Protein AF-A0ABD0QPH4-F1 (afdb_monomer_lite)

Sequence (51 aa):
ISQDRVNVKGYFAWSLLDNFEWSDGYSVRFGLFHVDFCTPELKRTIYRSGR

Structure (mmCIF, N/CA/C/O backbone):
data_AF-A0ABD0QPH4-F1
#
_entry.id   AF-A0ABD0QPH4-F1
#
loop_
_atom_site.group_PDB
_atom_site.id
_atom_site.type_symbol
_atom_site.label_atom_id
_atom_site.label_alt_id
_atom_site.label_comp_id
_atom_site.label_asym_id
_atom_site.label_entity_id
_atom_site.label_seq_id
_atom_site.pdbx_PDB_ins_code
_atom_site.Cartn_x
_atom_site.Cartn_y
_atom_site.Cartn_z
_atom_site.occupancy
_atom_site.B_iso_or_equiv
_atom_site.auth_seq_id
_atom_site.auth_comp_id
_atom_site.auth_asym_id
_atom_site.auth_atom_id
_atom_site.pdbx_PDB_model_num
ATOM 1 N N . ILE A 1 1 ? -17.723 6.976 15.592 1.00 61.19 1 ILE A N 1
ATOM 2 C CA . ILE A 1 1 ? -16.964 6.562 16.804 1.00 61.19 1 ILE A CA 1
ATOM 3 C C . ILE A 1 1 ? -17.791 6.711 18.092 1.00 61.19 1 ILE A C 1
ATOM 5 O O . ILE A 1 1 ? -17.536 5.983 19.038 1.00 61.19 1 ILE A O 1
ATOM 9 N N . SER A 1 2 ? -18.797 7.593 18.162 1.00 66.12 2 SER A N 1
ATOM 10 C CA . SER A 1 2 ? -19.471 7.915 19.433 1.00 66.12 2 SER A CA 1
ATOM 11 C C . SER A 1 2 ? -20.759 7.143 19.764 1.00 66.12 2 SER A C 1
ATOM 13 O O . SER A 1 2 ? -21.150 7.171 20.926 1.00 66.12 2 SER A O 1
ATOM 15 N N . GLN A 1 3 ? -21.415 6.455 18.818 1.00 83.81 3 GLN A N 1
ATOM 16 C CA . GLN A 1 3 ? -22.698 5.777 19.098 1.00 83.81 3 GLN A CA 1
ATOM 17 C C . GLN A 1 3 ? -22.550 4.575 20.043 1.00 83.81 3 GLN A C 1
ATOM 19 O O . GLN A 1 3 ? -23.293 4.475 21.016 1.00 83.81 3 GLN A O 1
ATOM 24 N N . ASP A 1 4 ? -21.532 3.738 19.837 1.00 87.69 4 ASP A N 1
ATOM 25 C CA . ASP A 1 4 ? -21.403 2.465 20.565 1.00 87.69 4 ASP A CA 1
ATOM 26 C C . ASP A 1 4 ? -20.416 2.525 21.744 1.00 87.69 4 ASP A C 1
ATOM 28 O O . ASP A 1 4 ? -20.115 1.511 22.367 1.00 87.69 4 ASP A O 1
ATOM 32 N N . ARG A 1 5 ? -19.878 3.719 22.049 1.00 86.12 5 ARG A N 1
ATOM 33 C CA . ARG A 1 5 ? -18.867 3.964 23.104 1.00 86.12 5 ARG A CA 1
ATOM 34 C C . ARG A 1 5 ? -17.671 2.999 23.074 1.00 86.12 5 ARG A C 1
ATOM 36 O O . ARG A 1 5 ? -17.047 2.729 24.101 1.00 86.12 5 ARG A O 1
ATOM 43 N N . VAL A 1 6 ? -17.319 2.506 21.890 1.00 89.31 6 VAL A N 1
ATOM 44 C CA . VAL A 1 6 ? -16.155 1.639 21.706 1.00 89.31 6 VAL A CA 1
ATOM 45 C C . VAL A 1 6 ? -14.881 2.454 21.904 1.00 89.31 6 VAL A C 1
ATOM 47 O O . VAL A 1 6 ? -14.703 3.525 21.324 1.00 89.31 6 VAL A O 1
ATOM 50 N N . ASN A 1 7 ? -13.966 1.918 22.706 1.00 90.88 7 ASN A N 1
ATOM 51 C CA . ASN A 1 7 ? -12.679 2.535 23.008 1.00 90.88 7 ASN A CA 1
ATOM 52 C C . ASN A 1 7 ? -11.664 2.308 21.872 1.00 90.88 7 ASN A C 1
ATOM 54 O O . ASN A 1 7 ? -10.674 1.595 22.041 1.00 90.88 7 ASN A O 1
ATOM 58 N N . VAL A 1 8 ? -11.934 2.878 20.695 1.00 90.88 8 VAL A N 1
ATOM 59 C CA . VAL A 1 8 ?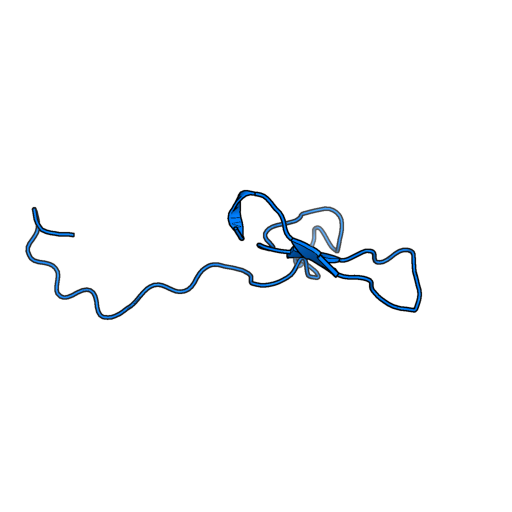 -11.056 2.768 19.522 1.00 90.88 8 VAL A CA 1
ATOM 60 C C . VAL A 1 8 ? -9.748 3.512 19.790 1.00 90.88 8 VAL A C 1
ATOM 62 O O . VAL A 1 8 ? -9.754 4.700 20.102 1.00 90.88 8 VAL A O 1
ATOM 65 N N . LYS A 1 9 ? -8.620 2.805 19.672 1.00 93.44 9 LYS A N 1
ATOM 66 C CA . LYS A 1 9 ? -7.285 3.352 19.969 1.00 93.44 9 LYS A CA 1
ATOM 67 C C . LYS A 1 9 ? -6.545 3.896 18.756 1.00 93.44 9 LYS A C 1
ATOM 69 O O . LYS A 1 9 ? -5.628 4.692 18.918 1.00 93.44 9 LYS A O 1
ATOM 74 N N . GLY A 1 10 ? -6.938 3.486 17.558 1.00 91.62 10 GLY A N 1
ATOM 75 C CA . GLY A 1 10 ? -6.299 3.916 16.326 1.00 91.62 10 GLY A CA 1
ATOM 76 C C . GLY A 1 10 ? -6.909 3.241 15.110 1.00 91.62 10 GLY A C 1
ATOM 77 O O . GLY A 1 10 ? -7.744 2.344 15.231 1.00 91.62 10 GLY A O 1
ATOM 78 N N . TYR A 1 11 ? -6.472 3.698 13.944 1.00 93.50 11 TYR A N 1
ATOM 79 C CA . TYR A 1 11 ? -6.856 3.182 12.641 1.00 93.50 11 TYR A CA 1
ATOM 80 C C . TYR A 1 11 ? -5.614 3.153 11.755 1.00 93.50 11 TYR A C 1
ATOM 82 O O . TYR A 1 11 ? -4.881 4.138 11.689 1.00 93.50 11 TYR A O 1
ATOM 90 N N . PHE A 1 12 ? -5.395 2.034 11.072 1.00 94.25 12 PHE A N 1
ATOM 91 C CA . PHE A 1 12 ? -4.273 1.851 10.161 1.00 94.25 12 PHE A CA 1
ATOM 92 C C . PHE A 1 12 ? -4.827 1.417 8.811 1.00 94.25 12 PHE A C 1
ATOM 94 O O . PHE A 1 12 ? -5.437 0.356 8.699 1.00 94.25 12 PHE A O 1
ATOM 101 N N . ALA A 1 13 ? -4.650 2.267 7.802 1.00 94.06 13 ALA A N 1
ATOM 102 C CA . ALA A 1 13 ? -5.077 1.963 6.446 1.00 94.06 13 ALA A CA 1
ATOM 103 C C . ALA A 1 13 ? -4.136 0.932 5.810 1.00 94.06 13 ALA A C 1
ATOM 105 O O . ALA A 1 13 ? -2.913 1.086 5.863 1.00 94.06 13 ALA A O 1
ATOM 106 N N . TRP A 1 14 ? -4.717 -0.083 5.172 1.00 94.25 14 TRP A N 1
ATOM 107 C CA . TRP A 1 14 ? -3.998 -0.962 4.256 1.00 94.25 14 TRP A CA 1
ATOM 108 C C . TRP A 1 14 ? -4.138 -0.415 2.831 1.00 94.25 14 TRP A C 1
ATOM 110 O O . TRP A 1 14 ? -5.256 -0.319 2.336 1.00 94.25 14 TRP A O 1
ATOM 120 N N . SER A 1 15 ? -3.075 -0.011 2.152 1.00 92.69 15 SER A N 1
ATOM 121 C CA . SER A 1 15 ? -1.694 0.179 2.619 1.00 92.69 15 SER A CA 1
ATOM 122 C C . SER A 1 15 ? -1.231 1.590 2.279 1.00 92.69 15 SER A C 1
ATOM 124 O O . SER A 1 15 ? -1.897 2.335 1.564 1.00 92.69 15 SER A O 1
ATOM 126 N N . LEU A 1 16 ? -0.068 1.999 2.785 1.00 93.62 16 LEU A N 1
ATOM 127 C CA . LEU A 1 16 ? 0.477 3.301 2.406 1.00 93.62 16 LEU A CA 1
ATOM 128 C C . LEU A 1 16 ? 0.783 3.352 0.899 1.00 93.62 16 LEU A C 1
ATOM 130 O O . LEU A 1 16 ? 0.428 4.315 0.233 1.00 93.62 16 LEU A O 1
ATOM 134 N N . LEU A 1 17 ? 1.402 2.307 0.351 1.00 95.62 17 LEU A N 1
ATOM 135 C CA . LEU A 1 17 ? 1.819 2.225 -1.051 1.00 95.62 17 LEU A CA 1
ATOM 136 C C . LEU A 1 17 ? 1.123 1.060 -1.752 1.00 95.62 17 LEU A C 1
ATOM 138 O O . LEU A 1 17 ? 0.811 0.065 -1.093 1.00 95.62 17 LEU A O 1
ATOM 142 N N . ASP A 1 18 ? 0.954 1.155 -3.070 1.00 94.69 18 ASP A N 1
ATOM 143 C CA . ASP A 1 18 ? 0.680 -0.017 -3.903 1.00 94.69 18 ASP A CA 1
ATOM 144 C C . ASP A 1 18 ? 1.810 -1.039 -3.700 1.00 94.69 18 ASP A C 1
ATOM 146 O O . ASP A 1 18 ? 2.991 -0.679 -3.673 1.00 94.69 18 ASP A O 1
ATOM 150 N N . ASN A 1 19 ? 1.450 -2.302 -3.487 1.00 92.38 19 ASN A N 1
ATOM 151 C CA . ASN A 1 19 ? 2.389 -3.365 -3.141 1.00 92.38 19 ASN A CA 1
ATOM 152 C C . ASN A 1 19 ? 2.018 -4.685 -3.847 1.00 92.38 19 ASN A C 1
ATOM 154 O O . ASN A 1 19 ? 1.104 -4.709 -4.667 1.00 92.38 19 ASN A O 1
ATOM 158 N N . PHE A 1 20 ? 2.777 -5.751 -3.581 1.00 93.81 20 PHE A N 1
ATOM 159 C CA . PHE A 1 20 ? 2.496 -7.085 -4.109 1.00 93.81 20 PHE A CA 1
ATOM 160 C C . PHE A 1 20 ? 1.377 -7.753 -3.302 1.00 93.81 20 PHE A C 1
ATOM 162 O O . PHE A 1 20 ? 1.604 -8.223 -2.186 1.00 93.81 20 PHE A O 1
ATOM 169 N N . GLU A 1 21 ? 0.191 -7.852 -3.891 1.00 95.19 21 GLU A N 1
ATOM 170 C CA . GLU A 1 21 ? -0.982 -8.409 -3.226 1.00 95.19 21 GLU A CA 1
ATOM 171 C C . GLU A 1 21 ? -1.142 -9.903 -3.555 1.00 95.19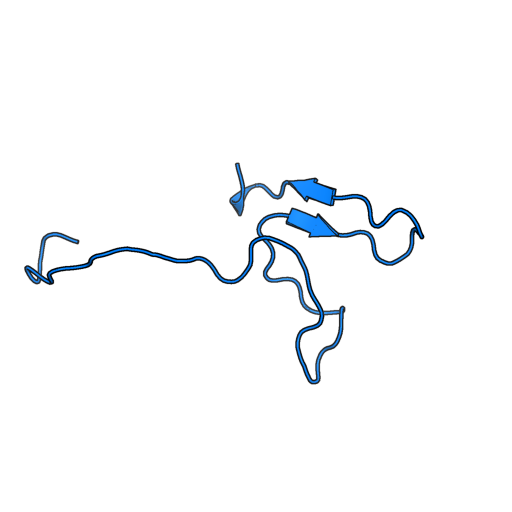 21 GLU A C 1
ATOM 173 O O . GLU A 1 21 ? -1.966 -10.317 -4.367 1.00 95.19 21 GLU A O 1
ATOM 178 N N . TRP A 1 22 ? -0.319 -10.732 -2.911 1.00 92.50 22 TRP A N 1
ATOM 179 C CA . TRP A 1 22 ? -0.435 -12.198 -2.904 1.00 92.50 22 TRP A CA 1
ATOM 180 C C . TRP A 1 22 ? -0.631 -12.820 -4.298 1.00 92.50 22 TRP A C 1
ATOM 182 O O . TRP A 1 22 ? 0.242 -12.731 -5.158 1.00 92.50 22 TRP A O 1
ATOM 192 N N . SER A 1 23 ? -1.756 -13.502 -4.518 1.00 93.00 23 SER A N 1
ATOM 193 C CA . SER A 1 23 ? -2.072 -14.186 -5.772 1.00 93.00 23 SER A CA 1
ATOM 194 C C . SER A 1 23 ? -2.339 -13.223 -6.930 1.00 93.00 23 SER A C 1
ATOM 196 O O . SER A 1 23 ? -2.166 -13.614 -8.081 1.00 93.00 23 SER A O 1
ATOM 198 N N . ASP A 1 24 ? -2.698 -11.974 -6.632 1.00 90.25 24 ASP A N 1
ATOM 199 C CA . ASP A 1 24 ? -3.014 -10.949 -7.629 1.00 90.25 24 ASP A CA 1
ATOM 200 C C . ASP A 1 24 ? -1.776 -10.147 -8.069 1.00 90.25 24 ASP A C 1
ATOM 202 O O . ASP A 1 24 ? -1.819 -9.367 -9.032 1.00 90.25 24 ASP A O 1
ATOM 206 N N . GLY A 1 25 ? -0.645 -10.340 -7.387 1.00 91.44 25 GLY A N 1
ATOM 207 C CA . GLY A 1 25 ? 0.609 -9.654 -7.667 1.00 91.44 25 GLY A CA 1
ATOM 208 C C . GLY A 1 25 ? 0.465 -8.130 -7.636 1.00 91.44 25 GLY A C 1
ATOM 209 O O . GLY A 1 25 ? -0.115 -7.577 -6.711 1.00 91.44 25 GLY A O 1
ATOM 210 N N . TYR A 1 26 ? 0.993 -7.426 -8.641 1.00 91.88 26 TYR A N 1
ATOM 211 C CA . TYR A 1 26 ? 0.937 -5.953 -8.720 1.00 91.88 26 TYR A CA 1
ATOM 212 C C . TYR A 1 26 ? -0.271 -5.411 -9.501 1.00 91.88 26 TYR A C 1
ATOM 214 O O . TYR A 1 26 ? -0.325 -4.223 -9.832 1.00 91.88 26 TYR A O 1
ATOM 222 N N . SER A 1 27 ? -1.215 -6.281 -9.874 1.00 88.94 27 SER A N 1
ATOM 223 C CA . SER A 1 27 ? -2.385 -5.871 -10.658 1.00 88.94 27 SER A CA 1
ATOM 224 C C . SER A 1 27 ? -3.404 -5.106 -9.808 1.00 88.94 27 SER A C 1
ATOM 226 O O . SER A 1 27 ? -4.026 -4.157 -10.291 1.00 88.94 27 SER A O 1
ATOM 228 N N . VAL A 1 28 ? -3.519 -5.475 -8.530 1.00 89.19 28 VAL A N 1
ATOM 229 C CA . VAL A 1 28 ? -4.424 -4.867 -7.554 1.00 89.19 28 VAL A CA 1
ATOM 230 C C . VAL A 1 28 ? -3.693 -3.797 -6.745 1.00 89.19 28 VAL A C 1
ATOM 232 O O . VAL A 1 28 ? -2.507 -3.909 -6.445 1.00 89.19 28 VAL A O 1
ATOM 235 N N . ARG A 1 29 ? -4.409 -2.713 -6.430 1.00 92.00 29 ARG A N 1
ATOM 236 C CA . ARG A 1 29 ? -3.848 -1.478 -5.871 1.00 92.00 29 ARG A CA 1
ATOM 237 C C . ARG A 1 29 ? -4.689 -0.992 -4.695 1.00 92.00 29 ARG A C 1
ATOM 239 O O . ARG A 1 29 ? -5.782 -0.467 -4.892 1.00 92.00 29 ARG A O 1
ATOM 246 N N . PHE A 1 30 ? -4.170 -1.174 -3.484 1.00 91.81 30 PHE A N 1
ATOM 247 C CA . PHE A 1 30 ? -4.782 -0.701 -2.234 1.00 91.81 30 PHE A CA 1
ATOM 248 C C . PHE A 1 30 ? -4.028 0.476 -1.605 1.00 91.81 30 PHE A C 1
ATOM 250 O O . PHE A 1 30 ? -4.416 0.974 -0.549 1.00 91.81 30 PHE A O 1
ATOM 257 N N . GLY A 1 31 ? -2.939 0.923 -2.232 1.00 92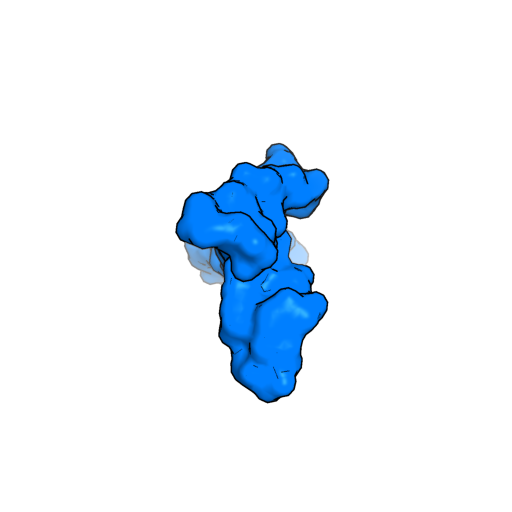.94 31 GLY A N 1
ATOM 258 C CA . GLY A 1 31 ? -2.121 2.003 -1.719 1.00 92.94 31 GLY A CA 1
ATOM 259 C C . GLY A 1 31 ? -2.859 3.334 -1.673 1.00 92.94 31 GLY A C 1
ATOM 260 O O . GLY A 1 31 ? -3.653 3.665 -2.551 1.00 92.94 31 GLY A O 1
ATOM 261 N N . LEU A 1 32 ? -2.510 4.171 -0.699 1.00 94.88 32 LEU A N 1
ATOM 262 C CA . LEU A 1 32 ? -2.797 5.610 -0.757 1.00 94.88 32 LEU A CA 1
ATOM 263 C C . LEU A 1 32 ? -1.908 6.331 -1.787 1.00 94.88 32 LEU A C 1
ATOM 265 O O . LEU A 1 32 ? -2.232 7.431 -2.241 1.00 94.88 32 LEU A O 1
ATOM 269 N N . PHE A 1 33 ? -0.804 5.696 -2.184 1.00 95.81 33 PHE A N 1
ATOM 270 C CA . PHE A 1 33 ? 0.111 6.157 -3.219 1.00 95.81 33 PHE A CA 1
ATOM 271 C C . PHE A 1 33 ? 0.274 5.102 -4.309 1.00 95.81 33 PHE A C 1
ATOM 273 O O . PHE A 1 33 ? 0.570 3.938 -4.029 1.00 95.81 33 PHE A O 1
ATOM 280 N N . HIS A 1 34 ? 0.185 5.558 -5.554 1.00 95.25 34 HIS A N 1
ATOM 281 C CA . HIS A 1 34 ? 0.565 4.784 -6.717 1.00 95.25 34 HIS A CA 1
ATOM 282 C C . HIS A 1 34 ? 2.072 4.557 -6.752 1.00 95.25 34 HIS A C 1
ATOM 284 O O . HIS A 1 34 ? 2.825 5.513 -6.559 1.00 95.25 34 HIS A O 1
ATOM 290 N N . VAL A 1 35 ? 2.497 3.335 -7.068 1.00 94.94 35 VAL A N 1
ATOM 291 C CA . VAL A 1 35 ? 3.890 2.994 -7.382 1.00 94.94 35 VAL A CA 1
ATOM 292 C C . VAL A 1 35 ? 3.980 2.556 -8.841 1.00 94.94 35 VAL A C 1
ATOM 294 O O . VAL A 1 35 ? 3.284 1.630 -9.258 1.00 94.94 35 VAL A O 1
ATOM 297 N N . ASP A 1 36 ? 4.848 3.210 -9.611 1.00 93.94 36 ASP A N 1
ATOM 298 C CA . ASP A 1 36 ? 5.124 2.824 -10.995 1.00 93.94 36 ASP A CA 1
ATOM 299 C C . ASP A 1 36 ? 6.180 1.710 -11.059 1.00 93.94 36 ASP A C 1
ATOM 301 O O . ASP A 1 36 ? 7.387 1.967 -11.083 1.00 93.94 36 ASP A O 1
ATOM 305 N N . PHE A 1 37 ? 5.705 0.463 -11.101 1.00 91.12 37 PHE A N 1
ATOM 306 C CA . PHE A 1 37 ? 6.543 -0.736 -11.200 1.00 91.12 37 PHE A CA 1
ATOM 307 C C . PHE A 1 37 ? 7.189 -0.948 -12.578 1.00 91.12 37 PHE A C 1
ATOM 309 O O . PHE A 1 37 ? 8.039 -1.825 -12.712 1.00 91.12 37 PHE A O 1
ATOM 316 N N . CYS A 1 38 ? 6.814 -0.170 -13.598 1.00 93.19 38 CYS A N 1
ATOM 317 C CA . CYS A 1 38 ? 7.445 -0.237 -14.918 1.00 93.19 38 CYS A CA 1
ATOM 318 C C . CYS A 1 38 ? 8.751 0.569 -14.972 1.00 93.19 38 CYS A C 1
ATOM 320 O O . CYS A 1 38 ? 9.543 0.394 -15.899 1.00 93.19 38 CYS A O 1
ATOM 322 N N . THR A 1 39 ? 8.980 1.442 -13.987 1.00 93.19 39 THR A N 1
ATOM 323 C CA . THR A 1 39 ? 10.201 2.245 -13.863 1.00 93.19 39 THR A CA 1
ATOM 324 C C . THR A 1 39 ? 11.138 1.654 -12.809 1.00 93.19 39 THR A C 1
ATOM 326 O O . THR A 1 39 ? 10.677 1.311 -11.716 1.00 93.19 39 THR A O 1
ATOM 329 N N . PRO A 1 40 ? 12.453 1.557 -13.071 1.00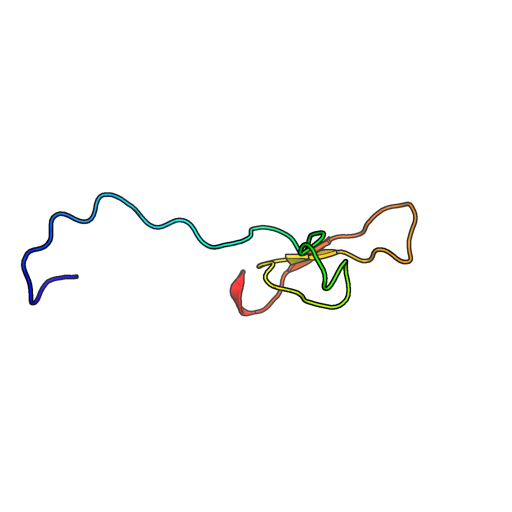 90.88 40 PRO A N 1
ATOM 330 C CA . PRO A 1 40 ? 13.409 1.097 -12.064 1.00 90.88 40 PRO A CA 1
ATOM 331 C C . PRO A 1 40 ? 13.480 2.039 -10.850 1.00 90.88 40 PRO A C 1
ATOM 333 O O . PRO A 1 40 ? 13.860 1.614 -9.762 1.00 90.88 40 PRO A O 1
ATOM 336 N N . GLU A 1 41 ? 13.067 3.300 -11.000 1.00 93.88 41 GLU A N 1
ATOM 337 C CA . GLU A 1 41 ? 13.016 4.287 -9.920 1.00 93.88 41 GLU A CA 1
ATOM 338 C C . GLU A 1 41 ? 11.805 4.124 -8.980 1.00 93.88 41 GLU A C 1
ATOM 340 O O . GLU A 1 41 ? 11.759 4.789 -7.942 1.00 93.88 41 GLU A O 1
ATOM 345 N N . LEU A 1 42 ? 10.825 3.271 -9.317 1.00 91.88 42 LEU A N 1
ATOM 346 C CA . LEU A 1 42 ? 9.604 3.021 -8.533 1.00 91.88 42 LEU A CA 1
ATOM 347 C C . LEU A 1 42 ? 8.915 4.314 -8.073 1.00 91.88 42 LEU A C 1
ATOM 349 O O . LEU A 1 42 ? 8.635 4.521 -6.882 1.00 91.88 42 LEU A O 1
ATOM 353 N N . LYS A 1 43 ? 8.671 5.221 -9.025 1.00 94.00 43 LYS A N 1
ATOM 354 C CA . LYS A 1 43 ? 8.144 6.557 -8.731 1.00 94.00 43 LYS A CA 1
ATOM 355 C C . LYS A 1 43 ? 6.794 6.478 -8.014 1.00 94.00 43 LYS A C 1
ATOM 357 O O . LYS A 1 43 ? 5.903 5.732 -8.414 1.00 94.00 43 LYS A O 1
ATOM 362 N N . ARG A 1 44 ? 6.633 7.303 -6.971 1.00 95.50 44 ARG A N 1
ATOM 363 C CA . ARG A 1 44 ? 5.431 7.352 -6.123 1.00 95.50 44 ARG A CA 1
ATOM 364 C C . ARG A 1 44 ? 4.586 8.581 -6.421 1.00 95.50 44 ARG A C 1
ATOM 366 O O . ARG A 1 44 ? 5.108 9.695 -6.416 1.00 95.50 44 ARG A O 1
ATOM 373 N N . THR A 1 45 ? 3.286 8.388 -6.628 1.00 95.00 45 THR A N 1
ATOM 374 C CA . THR A 1 45 ? 2.326 9.477 -6.873 1.00 95.00 45 THR A CA 1
ATOM 375 C C . THR A 1 45 ? 1.122 9.338 -5.952 1.00 95.00 45 THR A C 1
ATOM 377 O O . THR A 1 45 ? 0.562 8.258 -5.828 1.00 95.00 45 THR A O 1
ATOM 380 N N . ILE A 1 46 ? 0.718 10.418 -5.284 1.00 95.88 46 ILE A N 1
ATOM 381 C CA . ILE A 1 46 ? -0.378 10.384 -4.308 1.00 95.88 46 ILE A CA 1
ATOM 382 C C . ILE A 1 46 ? -1.743 10.237 -4.997 1.00 95.88 46 ILE A C 1
ATOM 384 O O . ILE A 1 46 ? -2.040 10.960 -5.951 1.00 95.88 46 ILE A O 1
ATOM 388 N N . TYR A 1 47 ? -2.584 9.318 -4.516 1.00 93.38 47 TYR A N 1
ATOM 389 C CA . TYR A 1 47 ? -3.982 9.244 -4.943 1.00 93.38 47 TYR A CA 1
ATOM 390 C C . TYR A 1 47 ? -4.838 10.259 -4.185 1.00 93.38 47 TYR A C 1
ATOM 392 O O . TYR A 1 47 ? -4.462 10.763 -3.129 1.00 93.38 47 TYR A O 1
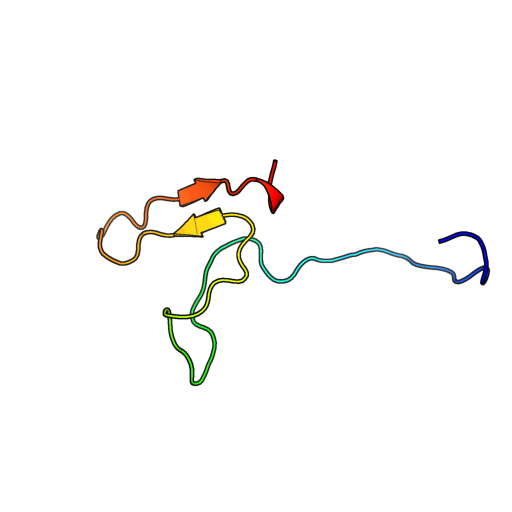ATOM 400 N N . ARG A 1 48 ? -6.053 10.518 -4.682 1.00 93.00 48 ARG A N 1
ATOM 401 C CA . ARG A 1 48 ? -7.019 11.377 -3.978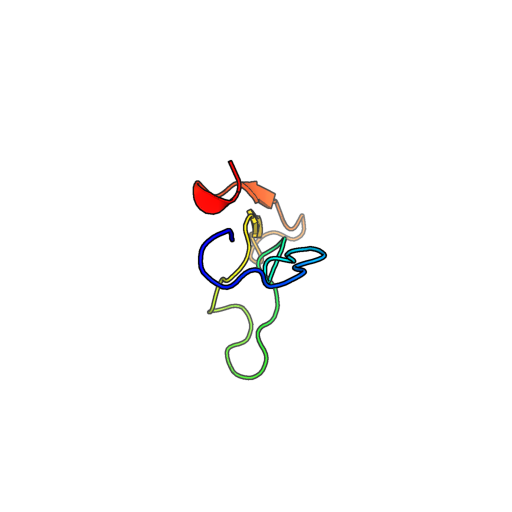 1.00 93.00 48 ARG A CA 1
ATOM 402 C C . ARG A 1 48 ? -7.343 10.860 -2.571 1.00 93.00 48 ARG A C 1
ATOM 404 O O . ARG A 1 48 ? -7.601 11.673 -1.700 1.00 93.00 48 ARG A O 1
ATOM 411 N N . SER A 1 49 ? -7.323 9.545 -2.358 1.00 88.62 49 SER A N 1
ATOM 412 C CA . SER A 1 49 ? -7.529 8.915 -1.046 1.00 88.62 49 SER A CA 1
ATOM 413 C C . SER A 1 49 ? -6.399 9.191 -0.049 1.00 88.62 49 SER A C 1
ATOM 415 O O . SER A 1 49 ? -6.630 9.094 1.151 1.00 88.62 49 SER A O 1
ATOM 417 N N . GLY A 1 50 ? -5.194 9.514 -0.531 1.00 85.38 50 GLY A N 1
ATOM 418 C CA . GLY A 1 50 ? -4.041 9.852 0.303 1.00 85.38 50 GLY A CA 1
ATOM 419 C C . GLY A 1 50 ? -3.887 11.345 0.603 1.00 85.38 50 GLY A C 1
ATOM 420 O O . GLY A 1 50 ? -3.040 11.694 1.422 1.00 85.38 50 GLY A O 1
ATOM 421 N N . ARG A 1 51 ? -4.661 12.213 -0.063 1.00 82.25 51 ARG A N 1
ATOM 422 C CA . ARG A 1 51 ? -4.645 13.672 0.121 1.00 82.25 51 ARG A CA 1
ATOM 423 C C . ARG A 1 51 ? -5.660 14.108 1.169 1.00 82.25 51 ARG A C 1
ATOM 425 O O . ARG A 1 51 ? -5.304 15.024 1.939 1.00 82.25 51 ARG A O 1
#

pLDDT: mean 91.0, std 6.3, range [61.19, 95.88]

Secondary structure (DSSP, 8-state):
--SS---------S-SB---BGGGBTSS---SEEE-TTSTT--EEE-GGG-

InterPro domains:
  IPR001360 Glycoside hydrolase family 1 [PF00232] (3-50)
  IPR001360 Glycoside hydrolase family 1 [PR00131] (5-22)
  IPR001360 Glycoside hydrolase family 1 [PR00131] (29-41)
  IPR001360 Glycoside hydrolase family 1 [PTHR10353] (5-49)
  IPR017853 Glycoside hydrolase superfamily [SSF51445] (3-50)

Radius of gyration: 15.02 Å; chains: 1; bounding box: 36×28×38 Å

Organism: Cirrhinus mrigala (NCBI:txid683832)

Foldseek 3Di:
DPPVPDPDPDDQFPDQEQAQDPPCGSVDGRHQWYFDPVDPVRDIHGDPSVD